Protein AF-A0A6L7LU61-F1 (afdb_monomer_lite)

pLDDT: mean 89.61, std 5.91, range [66.56, 96.31]

Foldseek 3Di:
DDLVVLLVLLLVLLVLCLVCLVVVNPSLVVSLVSLVVCLVVDPDPQSNLSSVVSNVLSVVVCCVPVPVVVVLVVVCVVPVVCNVVVVVVSVVVSVVVSVVSNVLSVVQNVCSVVSHHRD

Radius of gyration: 17.04 Å; chains: 1; bounding box: 39×23×50 Å

Sequence (119 aa):
MSTHEQRTTVKICYILFLIGLFTGGIFLLVGVILAYLNRDKASDWIIESHIDFLIRTFWIWLYTHVAPIIVCVILFFVIPPMAFVFLILFFIFYIVILIYYFIKLLSALKELEAGEPAN

Structure (mmCIF, N/CA/C/O backbone):
data_AF-A0A6L7LU61-F1
#
_entry.id   AF-A0A6L7LU61-F1
#
loop_
_atom_site.group_PDB
_atom_site.id
_atom_site.type_symbol
_atom_site.label_atom_id
_atom_site.label_alt_id
_atom_site.label_comp_id
_atom_site.label_asym_id
_atom_site.label_entity_id
_atom_site.label_seq_id
_atom_site.pdbx_PDB_ins_code
_atom_site.Cartn_x
_atom_site.Cartn_y
_atom_site.Cartn_z
_atom_site.occupancy
_atom_site.B_iso_or_equiv
_atom_site.auth_seq_id
_atom_site.auth_comp_id
_atom_site.auth_asym_id
_atom_site.auth_atom_id
_atom_site.pdbx_PDB_model_num
ATOM 1 N N . MET A 1 1 ? -17.910 -6.295 18.732 1.00 66.56 1 MET A N 1
ATOM 2 C CA . MET A 1 1 ? -16.451 -6.087 18.689 1.00 66.56 1 MET A CA 1
ATOM 3 C C . MET A 1 1 ? -16.177 -4.725 19.286 1.00 66.56 1 MET A C 1
ATOM 5 O O . MET A 1 1 ? -16.794 -3.763 18.836 1.00 66.56 1 MET A O 1
ATOM 9 N N . SER A 1 2 ? -15.360 -4.646 20.333 1.00 82.75 2 SER A N 1
ATOM 10 C CA . SER A 1 2 ? -15.019 -3.348 20.935 1.00 82.75 2 SER A CA 1
ATOM 11 C C . SER A 1 2 ? -14.176 -2.508 19.962 1.00 82.75 2 SER A C 1
ATOM 13 O O . SER A 1 2 ? -13.527 -3.055 19.070 1.00 82.75 2 SER A O 1
ATOM 15 N N . THR A 1 3 ? -14.152 -1.183 20.117 1.00 83.38 3 THR A N 1
ATOM 16 C CA . THR A 1 3 ? -13.319 -0.277 19.296 1.00 83.38 3 THR A CA 1
ATOM 17 C C . THR A 1 3 ? -11.837 -0.674 19.308 1.00 83.38 3 THR A C 1
ATOM 19 O O . THR A 1 3 ? -11.163 -0.602 18.281 1.00 83.38 3 THR A O 1
ATOM 22 N N . HIS A 1 4 ? -11.324 -1.161 20.442 1.00 85.00 4 HIS A N 1
ATOM 23 C CA . HIS A 1 4 ? -9.951 -1.666 20.565 1.00 85.00 4 HIS A CA 1
ATOM 24 C C . HIS A 1 4 ? -9.679 -2.914 19.715 1.00 85.00 4 HIS A C 1
ATOM 26 O O . HIS A 1 4 ? -8.627 -3.018 19.078 1.00 85.00 4 HIS A O 1
ATOM 32 N N . GLU A 1 5 ? -10.623 -3.854 19.680 1.00 88.69 5 GLU A N 1
ATOM 33 C CA . GLU A 1 5 ? -10.517 -5.046 18.837 1.00 88.69 5 GLU A CA 1
ATOM 34 C C . GLU A 1 5 ? -10.528 -4.668 17.353 1.00 88.69 5 GLU A C 1
ATOM 36 O O . GLU A 1 5 ? -9.681 -5.139 16.597 1.00 88.69 5 GLU A O 1
ATOM 41 N N . GLN A 1 6 ? -11.409 -3.749 16.946 1.00 89.62 6 GLN A N 1
ATOM 42 C CA . GLN A 1 6 ? -11.475 -3.281 15.559 1.00 89.62 6 GLN A CA 1
ATOM 43 C C . GLN A 1 6 ? -10.184 -2.581 15.123 1.00 89.62 6 GLN A C 1
ATOM 45 O O . GLN A 1 6 ? -9.648 -2.888 14.060 1.00 89.62 6 GLN A O 1
ATOM 50 N N . ARG A 1 7 ? -9.616 -1.709 15.969 1.00 89.94 7 ARG A N 1
ATOM 51 C CA . ARG A 1 7 ? -8.301 -1.097 15.707 1.00 89.94 7 ARG A CA 1
ATOM 52 C C . ARG A 1 7 ? -7.218 -2.151 15.524 1.00 89.94 7 ARG A C 1
ATOM 54 O O . ARG A 1 7 ? -6.387 -2.021 14.632 1.00 89.94 7 ARG A O 1
ATOM 61 N N . THR A 1 8 ? -7.242 -3.210 16.328 1.00 92.69 8 THR A N 1
ATOM 62 C CA . THR A 1 8 ? -6.294 -4.324 16.197 1.00 92.69 8 THR A CA 1
ATOM 63 C C . THR A 1 8 ? -6.464 -5.035 14.853 1.00 92.69 8 THR A C 1
ATOM 65 O O . THR A 1 8 ? -5.478 -5.269 14.159 1.00 92.69 8 THR A O 1
ATOM 68 N N . THR A 1 9 ? -7.699 -5.303 14.427 1.00 92.75 9 THR A N 1
ATOM 69 C CA . THR A 1 9 ? -7.989 -5.883 13.107 1.00 92.75 9 THR A CA 1
ATOM 70 C C . THR A 1 9 ? -7.496 -4.997 11.962 1.00 92.75 9 THR A C 1
ATOM 72 O O . THR A 1 9 ? -6.847 -5.496 11.043 1.00 92.75 9 THR A O 1
ATOM 75 N N . VAL A 1 10 ? -7.732 -3.684 12.024 1.00 93.50 10 VAL A N 1
ATOM 76 C CA . VAL A 1 10 ? -7.243 -2.741 11.006 1.00 93.50 10 VAL A CA 1
ATOM 77 C C . VAL A 1 10 ? -5.709 -2.694 10.991 1.00 93.50 10 VAL A C 1
ATOM 79 O O . VAL A 1 10 ? -5.113 -2.747 9.916 1.00 93.50 10 VAL A O 1
ATOM 82 N N . LYS A 1 11 ? -5.043 -2.699 12.155 1.00 94.19 11 LYS A N 1
ATOM 83 C CA . LYS A 1 11 ? -3.573 -2.811 12.238 1.00 94.19 11 LYS A CA 1
ATOM 84 C C . LYS A 1 11 ? -3.053 -4.089 11.581 1.00 94.19 11 LYS A C 1
ATOM 86 O O . LYS A 1 11 ? -2.078 -4.035 10.836 1.00 94.19 11 LYS A O 1
ATOM 91 N N . ILE A 1 12 ? -3.708 -5.227 11.814 1.00 94.25 12 ILE A N 1
ATOM 92 C CA . ILE A 1 12 ? -3.356 -6.494 11.156 1.00 94.25 12 ILE A CA 1
ATOM 93 C C . ILE A 1 12 ? -3.476 -6.351 9.634 1.00 94.25 12 ILE A C 1
ATOM 95 O O . ILE A 1 12 ? -2.584 -6.793 8.913 1.00 94.25 12 ILE A O 1
ATOM 99 N N . CYS A 1 13 ? -4.520 -5.680 9.137 1.00 94.75 13 CYS A N 1
ATOM 100 C CA . CYS A 1 13 ? -4.664 -5.407 7.707 1.00 94.75 13 CYS A CA 1
ATOM 101 C C . CYS A 1 13 ? -3.512 -4.538 7.173 1.00 94.75 13 CYS A C 1
ATOM 103 O O . CYS A 1 13 ? -2.934 -4.884 6.146 1.00 94.75 13 CYS A O 1
ATOM 105 N N . TYR A 1 14 ? -3.100 -3.481 7.882 1.00 94.69 14 TYR A N 1
ATOM 106 C CA . TYR A 1 14 ? -1.922 -2.685 7.502 1.00 94.69 14 TYR A CA 1
ATOM 107 C C . TYR A 1 14 ? -0.637 -3.521 7.443 1.00 94.69 14 TYR A C 1
ATOM 109 O O . TYR A 1 14 ? 0.130 -3.401 6.489 1.00 94.69 14 TYR A O 1
ATOM 117 N N . ILE A 1 15 ? -0.411 -4.399 8.422 1.00 93.62 15 ILE A N 1
ATOM 118 C CA . ILE A 1 15 ? 0.761 -5.288 8.442 1.00 93.62 15 ILE A CA 1
ATOM 119 C C . ILE A 1 15 ? 0.726 -6.254 7.250 1.00 93.62 15 ILE A C 1
ATOM 121 O O . ILE A 1 15 ? 1.738 -6.427 6.571 1.00 93.62 15 ILE A O 1
ATOM 125 N N . LEU A 1 16 ? -0.436 -6.840 6.948 1.00 93.38 16 LEU A N 1
ATOM 126 C CA . LEU A 1 16 ? -0.624 -7.699 5.775 1.00 93.38 16 LEU A CA 1
ATOM 127 C C . LEU A 1 16 ? -0.342 -6.950 4.469 1.00 93.38 16 LEU A C 1
ATOM 129 O O . LEU A 1 16 ? 0.304 -7.502 3.581 1.00 93.38 16 LEU A O 1
ATOM 133 N N . PHE A 1 17 ? -0.767 -5.690 4.364 1.00 92.38 17 PHE A N 1
ATOM 134 C CA . PHE A 1 17 ? -0.459 -4.843 3.213 1.00 92.38 17 PHE A CA 1
ATOM 135 C C . PHE A 1 17 ? 1.043 -4.577 3.090 1.00 92.38 17 PHE A C 1
ATOM 137 O O . PHE A 1 17 ? 1.599 -4.750 2.008 1.00 92.38 17 PHE A O 1
ATOM 144 N N . LEU A 1 18 ? 1.716 -4.224 4.190 1.00 92.69 18 LEU A N 1
ATOM 145 C CA . LEU A 1 18 ? 3.160 -3.977 4.205 1.00 92.69 18 LEU A CA 1
ATOM 146 C C . LEU A 1 18 ? 3.954 -5.220 3.788 1.00 92.69 18 LEU A C 1
ATOM 148 O O . LEU A 1 18 ? 4.827 -5.120 2.935 1.00 92.69 18 LEU A O 1
ATOM 152 N N . ILE A 1 19 ? 3.624 -6.398 4.325 1.00 92.25 19 ILE A N 1
ATOM 153 C CA . ILE A 1 19 ? 4.248 -7.671 3.918 1.00 92.25 19 ILE A CA 1
ATOM 154 C C . ILE A 1 19 ? 3.903 -7.993 2.456 1.00 92.25 19 ILE A C 1
ATOM 156 O O . ILE A 1 19 ? 4.742 -8.470 1.686 1.00 92.25 19 ILE A O 1
ATOM 160 N N . GLY A 1 20 ? 2.668 -7.706 2.050 1.00 88.25 20 GLY A N 1
ATOM 161 C CA . GLY A 1 20 ? 2.162 -7.925 0.701 1.00 88.25 20 GLY A CA 1
ATOM 162 C C . GLY A 1 20 ? 2.881 -7.123 -0.380 1.00 88.25 20 GLY A C 1
ATOM 163 O O . GLY A 1 20 ? 3.058 -7.648 -1.480 1.00 88.25 20 GLY A O 1
ATOM 164 N N . LEU A 1 21 ? 3.379 -5.924 -0.057 1.00 87.44 21 LEU A N 1
ATOM 165 C CA . LEU A 1 21 ? 4.207 -5.124 -0.967 1.00 87.44 21 LEU A CA 1
ATOM 166 C C . LEU A 1 21 ? 5.490 -5.856 -1.393 1.00 87.44 21 LEU A C 1
ATOM 168 O O . LEU A 1 21 ? 5.905 -5.739 -2.543 1.00 87.44 21 LEU A O 1
ATOM 172 N N . PHE A 1 22 ? 6.102 -6.634 -0.495 1.00 83.44 22 PHE A N 1
ATOM 173 C CA . PHE A 1 22 ? 7.376 -7.320 -0.758 1.00 83.44 22 PHE A CA 1
ATOM 174 C C . PHE A 1 22 ? 7.214 -8.751 -1.282 1.00 83.44 22 PHE A C 1
ATOM 176 O O . PHE A 1 22 ? 8.152 -9.321 -1.829 1.00 83.44 22 PHE A O 1
ATOM 183 N N . THR A 1 23 ? 6.031 -9.341 -1.128 1.00 84.06 23 THR A N 1
ATOM 184 C CA . THR A 1 23 ? 5.754 -10.756 -1.444 1.00 84.06 23 THR A CA 1
ATOM 185 C C . THR A 1 23 ? 4.996 -10.945 -2.760 1.00 84.06 23 THR A C 1
ATOM 187 O O . THR A 1 23 ? 4.478 -12.026 -3.032 1.00 84.06 23 THR A O 1
ATOM 190 N N . GLY A 1 24 ? 4.908 -9.901 -3.590 1.00 74.31 24 GLY A N 1
ATOM 191 C CA . GLY A 1 24 ? 4.237 -9.972 -4.891 1.00 74.31 24 GLY A CA 1
ATOM 192 C C . GLY A 1 24 ? 2.707 -9.937 -4.817 1.00 74.31 24 GLY A C 1
ATOM 193 O O . GLY A 1 24 ? 2.042 -10.372 -5.750 1.00 74.31 24 GLY A O 1
ATOM 194 N N . GLY A 1 25 ? 2.130 -9.424 -3.724 1.00 81.69 25 GLY A N 1
ATOM 195 C CA . GLY A 1 25 ? 0.703 -9.092 -3.648 1.00 81.69 25 GLY A CA 1
ATOM 196 C C . GLY A 1 25 ? -0.235 -10.159 -3.079 1.00 81.69 25 GLY A C 1
ATOM 197 O O . GLY A 1 25 ? -1.409 -9.865 -2.860 1.00 81.69 25 GLY A O 1
ATOM 198 N N . ILE A 1 26 ? 0.246 -11.359 -2.744 1.00 84.94 26 ILE A N 1
ATOM 199 C CA . ILE A 1 26 ? -0.611 -12.406 -2.151 1.00 84.94 26 ILE A CA 1
ATOM 200 C C . ILE A 1 26 ? -1.172 -11.953 -0.795 1.00 84.94 26 ILE A C 1
ATOM 202 O O . ILE A 1 26 ? -2.373 -12.054 -0.546 1.00 84.94 26 ILE A O 1
ATOM 206 N N . PHE A 1 27 ? -0.331 -11.384 0.072 1.00 89.50 27 PHE A N 1
ATOM 207 C CA . PHE A 1 27 ? -0.789 -10.883 1.373 1.00 89.50 27 PHE A CA 1
ATOM 208 C C . PHE A 1 27 ? -1.629 -9.599 1.257 1.00 89.50 27 PHE A C 1
ATOM 210 O O . PHE A 1 27 ? -2.498 -9.373 2.098 1.00 89.50 27 PHE A O 1
ATOM 217 N N . LEU A 1 28 ? -1.452 -8.811 0.186 1.00 89.19 28 LEU A N 1
ATOM 218 C CA . LEU A 1 28 ? -2.329 -7.673 -0.128 1.00 89.19 28 LEU A CA 1
ATOM 219 C C . LEU A 1 28 ? -3.762 -8.143 -0.417 1.00 89.19 28 LEU A C 1
ATOM 221 O O . LEU A 1 28 ? -4.714 -7.515 0.043 1.00 89.19 28 LEU A O 1
ATOM 225 N N . LEU A 1 29 ? -3.921 -9.275 -1.113 1.00 91.94 29 LEU A N 1
ATOM 226 C CA . LEU A 1 29 ? -5.230 -9.874 -1.382 1.00 91.94 29 LEU A CA 1
ATOM 227 C C . LEU A 1 29 ? -5.934 -10.300 -0.084 1.00 91.94 29 LEU A C 1
ATOM 229 O O . LEU A 1 29 ? -7.102 -9.987 0.133 1.00 91.94 29 LEU A O 1
ATOM 233 N N . VAL A 1 30 ? -5.217 -10.985 0.810 1.00 93.19 30 VAL A N 1
ATOM 234 C CA . VAL A 1 30 ? -5.772 -11.386 2.113 1.00 93.19 30 VAL A CA 1
ATOM 235 C C . VAL A 1 30 ? -6.164 -10.152 2.927 1.00 93.19 30 VAL A C 1
ATOM 237 O O . VAL A 1 30 ? -7.263 -10.098 3.478 1.00 93.19 30 VAL A O 1
ATOM 240 N N . GLY A 1 31 ? -5.297 -9.138 2.955 1.00 91.94 31 GLY A N 1
ATOM 241 C CA . GLY A 1 31 ? -5.568 -7.877 3.635 1.00 91.94 31 GLY A CA 1
ATOM 242 C C . GLY A 1 31 ? -6.825 -7.182 3.111 1.00 91.94 31 GLY A C 1
ATOM 243 O O . GLY A 1 31 ? -7.642 -6.734 3.912 1.00 91.94 31 GLY A O 1
ATOM 244 N N . VAL A 1 32 ? -7.013 -7.092 1.787 1.00 95.31 32 VAL A N 1
ATOM 245 C CA . VAL A 1 32 ? -8.179 -6.391 1.226 1.00 95.31 32 VAL A CA 1
ATOM 246 C C . VAL A 1 32 ? -9.476 -7.163 1.465 1.00 95.31 32 VAL A C 1
ATOM 248 O O . VAL A 1 32 ? -10.502 -6.552 1.753 1.00 95.31 32 VAL A O 1
ATOM 251 N N . ILE A 1 33 ? -9.438 -8.499 1.431 1.00 94.56 33 ILE A N 1
ATOM 252 C CA . ILE A 1 33 ? -10.595 -9.330 1.789 1.00 94.56 33 ILE A CA 1
ATOM 253 C C . ILE A 1 33 ? -11.000 -9.055 3.240 1.00 94.56 33 ILE A C 1
ATOM 255 O O . ILE A 1 33 ? -12.175 -8.815 3.515 1.00 94.56 33 ILE A O 1
ATOM 259 N N . LEU A 1 34 ? -10.036 -9.027 4.167 1.00 93.81 34 LEU A N 1
ATOM 260 C CA . LEU A 1 34 ? -10.305 -8.686 5.565 1.00 93.81 34 LEU A CA 1
ATOM 261 C C . LEU A 1 34 ? -10.853 -7.264 5.719 1.00 93.81 34 LEU A C 1
ATOM 263 O O . LEU A 1 34 ? -11.765 -7.063 6.521 1.00 93.81 34 LEU A O 1
ATOM 267 N N . ALA A 1 35 ? -10.351 -6.301 4.945 1.00 94.38 35 ALA A N 1
ATOM 268 C CA . ALA A 1 35 ? -10.871 -4.939 4.943 1.00 94.38 35 ALA A CA 1
ATOM 269 C C . ALA A 1 35 ? -12.352 -4.911 4.519 1.00 94.38 35 ALA A C 1
ATOM 271 O O . ALA A 1 35 ? -13.186 -4.399 5.261 1.00 94.38 35 ALA A O 1
ATOM 272 N N . TYR A 1 36 ? -12.716 -5.560 3.407 1.00 95.25 36 TYR A N 1
ATOM 273 C CA . TYR A 1 36 ? -14.115 -5.658 2.970 1.00 95.25 36 TYR A CA 1
ATOM 274 C C . TYR A 1 36 ? -15.016 -6.357 3.996 1.00 95.25 36 TYR A C 1
ATOM 276 O O . TYR A 1 36 ? -16.112 -5.879 4.270 1.00 95.25 36 TYR A O 1
ATOM 284 N N . LEU A 1 37 ? -14.551 -7.446 4.618 1.00 93.94 37 LEU A N 1
ATOM 285 C CA . LEU A 1 37 ? -15.320 -8.182 5.632 1.00 93.94 37 LEU A CA 1
ATOM 286 C C . LEU A 1 37 ? -15.588 -7.386 6.919 1.00 93.94 37 LEU A C 1
ATOM 288 O O . LEU A 1 37 ? -16.477 -7.765 7.695 1.00 93.94 37 LEU A O 1
ATOM 292 N N . ASN A 1 38 ? -14.794 -6.346 7.182 1.00 91.94 38 ASN A N 1
ATOM 293 C CA . ASN A 1 38 ? -14.929 -5.481 8.353 1.00 91.94 38 ASN A CA 1
ATOM 294 C C . ASN A 1 38 ? -15.527 -4.109 8.027 1.00 91.94 38 ASN A C 1
ATOM 296 O O . ASN A 1 38 ? -15.856 -3.380 8.958 1.00 91.94 38 ASN A O 1
ATOM 300 N N . ARG A 1 39 ? -15.720 -3.778 6.744 1.00 90.69 39 ARG A N 1
ATOM 301 C CA . ARG A 1 39 ? -16.247 -2.484 6.295 1.00 90.69 39 ARG A CA 1
ATOM 302 C C . ARG A 1 39 ? -17.597 -2.153 6.925 1.00 90.69 39 ARG A C 1
ATOM 304 O O . ARG A 1 39 ? -17.726 -1.129 7.578 1.00 90.69 39 ARG A O 1
ATOM 311 N N . ASP A 1 40 ? -18.547 -3.082 6.853 1.00 89.19 40 ASP A N 1
ATOM 312 C CA . ASP A 1 40 ? -19.900 -2.885 7.400 1.00 89.19 40 ASP A CA 1
ATOM 313 C C . ASP A 1 40 ? -19.970 -3.042 8.934 1.00 89.19 40 ASP A C 1
ATOM 315 O O . ASP A 1 40 ? -21.036 -2.927 9.534 1.00 89.19 40 ASP A O 1
ATOM 319 N N . LYS A 1 41 ? -18.842 -3.359 9.585 1.00 88.19 41 LYS A N 1
ATOM 320 C CA . LYS A 1 41 ? -18.744 -3.605 11.035 1.00 88.19 41 LYS A CA 1
ATOM 321 C C . LYS A 1 41 ? -18.039 -2.474 11.784 1.00 88.19 41 LYS A C 1
ATOM 323 O O . LYS A 1 41 ? -17.867 -2.591 13.000 1.00 88.19 41 LYS A O 1
ATOM 328 N N . ALA A 1 42 ? -17.613 -1.425 11.079 1.00 88.75 42 ALA A N 1
ATOM 329 C CA . ALA A 1 42 ? -16.922 -0.288 11.667 1.00 88.75 42 ALA A CA 1
ATOM 330 C C . ALA A 1 42 ? -17.808 0.396 12.722 1.00 88.75 42 ALA A C 1
ATOM 332 O O . ALA A 1 42 ? -18.961 0.733 12.464 1.00 88.75 42 ALA A O 1
ATOM 333 N N . SER A 1 43 ? -17.279 0.579 13.934 1.00 86.38 43 SER A N 1
ATOM 334 C CA . SER A 1 43 ? -18.014 1.230 15.028 1.00 86.38 43 SER A CA 1
ATOM 335 C C . SER A 1 43 ? -18.023 2.753 14.946 1.00 86.38 43 SER A C 1
ATOM 337 O O . SER A 1 43 ? -18.852 3.382 15.598 1.00 86.38 43 SER A O 1
ATOM 339 N N . ASP A 1 44 ? -17.073 3.342 14.221 1.00 90.38 44 ASP A N 1
ATOM 340 C CA . ASP A 1 44 ? -16.937 4.784 14.058 1.00 90.38 44 ASP A CA 1
ATOM 341 C C . ASP A 1 44 ? -16.365 5.144 12.678 1.00 90.38 44 ASP A C 1
ATOM 343 O O . ASP A 1 44 ? -15.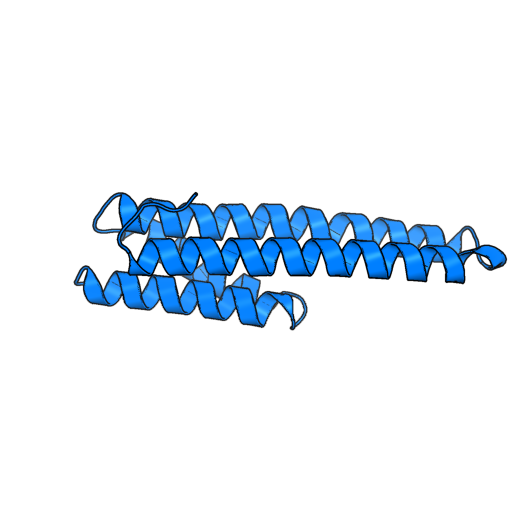820 4.303 11.956 1.00 90.38 44 ASP A O 1
ATOM 347 N N . TRP A 1 45 ? -16.490 6.425 12.336 1.00 90.94 45 TRP A N 1
ATOM 348 C CA . TRP A 1 45 ? -16.047 6.983 11.060 1.00 90.94 45 TRP A CA 1
ATOM 349 C C . TRP A 1 45 ? -14.515 6.974 10.894 1.00 90.94 45 TRP A C 1
ATOM 351 O O . TRP A 1 45 ? -14.022 6.989 9.767 1.00 90.94 45 TRP A O 1
ATOM 361 N N . ILE A 1 46 ? -13.746 6.925 11.992 1.00 92.12 46 ILE A N 1
ATOM 362 C CA . ILE A 1 46 ? -12.276 6.860 11.947 1.00 92.12 46 ILE A CA 1
ATOM 363 C C . ILE A 1 46 ? -11.868 5.483 11.424 1.00 92.12 46 ILE A C 1
ATOM 365 O O . ILE A 1 46 ? -11.132 5.386 10.444 1.00 92.12 46 ILE A O 1
ATOM 369 N N . ILE A 1 47 ? -12.391 4.410 12.018 1.00 92.56 47 ILE A N 1
ATOM 370 C CA . ILE A 1 47 ? -12.145 3.027 11.595 1.00 92.56 47 ILE A CA 1
ATOM 371 C C . ILE A 1 47 ? -12.623 2.813 10.156 1.00 92.56 47 ILE A C 1
ATOM 373 O O . ILE A 1 47 ? -11.888 2.229 9.358 1.00 92.56 47 ILE A O 1
ATOM 377 N N . GLU A 1 48 ? -13.810 3.321 9.814 1.00 93.44 48 GLU A N 1
ATOM 378 C CA . GLU A 1 48 ? -14.341 3.267 8.448 1.00 93.44 48 GLU A CA 1
ATOM 379 C C . GLU A 1 48 ? -13.375 3.918 7.447 1.00 93.44 48 GLU A C 1
ATOM 381 O O . GLU A 1 48 ? -13.039 3.303 6.433 1.00 93.44 48 GLU A O 1
ATOM 386 N N . SER A 1 49 ? -12.827 5.098 7.774 1.00 95.06 49 SER A N 1
ATOM 387 C CA . SER A 1 49 ? -11.868 5.795 6.907 1.00 95.06 49 SER A CA 1
ATO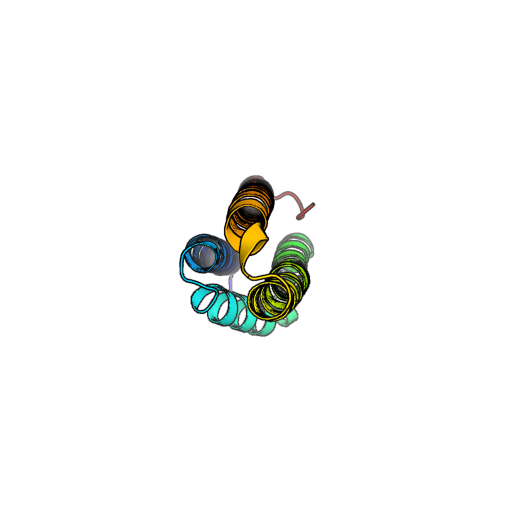M 388 C C . SER A 1 4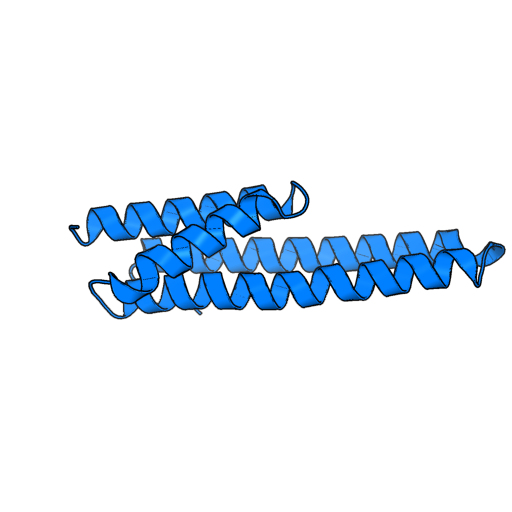9 ? -10.607 4.970 6.620 1.00 95.06 49 SER A C 1
ATOM 390 O O . SER A 1 49 ? -10.149 4.927 5.479 1.00 95.06 49 SER A O 1
ATOM 392 N N . HIS A 1 50 ? -10.074 4.246 7.612 1.00 95.12 50 HIS A N 1
ATOM 393 C CA . HIS A 1 50 ? -8.906 3.380 7.420 1.00 95.12 50 HIS A CA 1
ATOM 394 C C . HIS A 1 50 ? -9.224 2.144 6.578 1.00 95.12 50 HIS A C 1
ATOM 396 O O . HIS A 1 50 ? -8.401 1.726 5.760 1.00 95.12 50 HIS A O 1
ATOM 402 N N . ILE A 1 51 ? -10.406 1.552 6.756 1.00 95.06 51 ILE A N 1
ATOM 403 C CA . ILE A 1 51 ? -10.843 0.409 5.950 1.00 95.06 51 ILE A CA 1
ATOM 404 C C . ILE A 1 51 ? -11.005 0.833 4.486 1.00 95.06 51 ILE A C 1
ATOM 406 O O . ILE A 1 51 ? -10.457 0.182 3.592 1.00 95.06 51 ILE A O 1
ATOM 410 N N . ASP A 1 52 ? -11.676 1.956 4.238 1.00 95.38 52 ASP A N 1
ATOM 411 C CA . ASP A 1 52 ? -11.850 2.503 2.893 1.00 95.38 52 ASP A CA 1
ATOM 412 C C . ASP A 1 52 ? -10.511 2.921 2.270 1.00 95.38 52 ASP A C 1
ATOM 414 O O . ASP A 1 52 ? -10.261 2.663 1.087 1.00 95.38 52 ASP A O 1
ATOM 418 N N . PHE A 1 53 ? -9.600 3.487 3.064 1.00 95.88 53 PHE A N 1
ATOM 419 C CA . PHE A 1 53 ? -8.236 3.789 2.639 1.00 95.88 53 PHE A CA 1
ATOM 420 C C . PHE A 1 53 ? -7.474 2.533 2.200 1.00 95.88 53 PHE A C 1
ATOM 422 O O . PHE A 1 53 ? -6.830 2.550 1.146 1.00 95.88 53 PHE A O 1
ATOM 429 N N . LEU A 1 54 ? -7.543 1.440 2.968 1.00 95.50 54 LEU A N 1
ATOM 430 C CA . LEU A 1 54 ? -6.893 0.170 2.630 1.00 95.50 54 LEU A CA 1
ATOM 431 C C . LEU A 1 54 ? -7.457 -0.404 1.327 1.00 95.50 54 LEU A C 1
ATOM 433 O O . LEU A 1 54 ? -6.695 -0.765 0.428 1.00 95.50 54 LEU A O 1
ATOM 437 N N . ILE A 1 55 ? -8.784 -0.417 1.185 1.00 96.31 55 ILE A N 1
ATOM 438 C CA . ILE A 1 55 ? -9.468 -0.888 -0.025 1.00 96.31 55 ILE A CA 1
ATOM 439 C C . ILE A 1 55 ? -9.048 -0.062 -1.244 1.00 96.31 55 ILE A C 1
ATOM 441 O O . ILE A 1 55 ? -8.627 -0.612 -2.263 1.00 96.31 55 ILE A O 1
ATOM 445 N N . ARG A 1 56 ? -9.110 1.269 -1.151 1.00 95.62 56 ARG A N 1
ATOM 446 C CA . ARG A 1 56 ? -8.706 2.169 -2.238 1.00 95.62 56 ARG A CA 1
ATOM 447 C C . ARG A 1 56 ? -7.230 1.995 -2.586 1.00 95.62 56 ARG A C 1
ATOM 449 O O . ARG A 1 56 ? -6.881 1.945 -3.763 1.00 95.62 56 ARG A O 1
ATOM 456 N N . THR A 1 57 ? -6.367 1.870 -1.581 1.00 93.81 57 THR A N 1
ATOM 457 C CA . THR A 1 57 ? -4.929 1.661 -1.779 1.00 93.81 57 THR A CA 1
ATOM 458 C C . THR A 1 57 ? -4.656 0.349 -2.498 1.00 93.81 57 THR A C 1
ATOM 460 O O . THR A 1 57 ? -3.842 0.353 -3.414 1.00 93.81 57 THR A O 1
ATOM 463 N N . PHE A 1 58 ? -5.368 -0.735 -2.174 1.00 94.44 58 PHE A N 1
ATOM 464 C CA . PHE A 1 58 ? -5.247 -2.005 -2.894 1.00 94.44 58 PHE A CA 1
ATOM 465 C C . PHE A 1 58 ? -5.541 -1.847 -4.387 1.00 94.44 58 PHE A C 1
ATOM 467 O O . PHE A 1 58 ? -4.740 -2.271 -5.215 1.00 94.44 58 PHE A O 1
ATOM 474 N N . TRP A 1 59 ? -6.654 -1.202 -4.744 1.00 94.62 59 TRP A N 1
ATOM 475 C CA . TRP A 1 59 ? -7.028 -1.048 -6.150 1.00 94.62 59 TRP A CA 1
ATOM 476 C C . TRP A 1 59 ? -6.059 -0.146 -6.914 1.00 94.62 59 TRP A C 1
ATOM 478 O O . TRP A 1 59 ? -5.628 -0.507 -8.007 1.00 94.62 59 TRP A O 1
ATOM 488 N N . ILE A 1 60 ? -5.655 0.991 -6.338 1.00 92.50 60 ILE A N 1
ATOM 489 C CA . ILE A 1 60 ? -4.653 1.869 -6.965 1.00 92.50 60 ILE A CA 1
ATOM 490 C C . ILE A 1 60 ? -3.320 1.119 -7.108 1.00 92.50 60 ILE A C 1
ATOM 492 O O . ILE A 1 60 ? -2.707 1.138 -8.178 1.00 92.50 60 ILE A O 1
ATOM 496 N N . TRP A 1 61 ? -2.893 0.398 -6.069 1.00 90.94 61 TRP A N 1
ATOM 497 C CA . TRP A 1 61 ? -1.694 -0.434 -6.106 1.00 90.94 61 TRP A CA 1
ATOM 498 C C . TRP A 1 61 ? -1.769 -1.468 -7.234 1.00 90.94 61 TRP A C 1
ATOM 500 O O . TRP A 1 61 ? -0.860 -1.531 -8.059 1.00 90.94 61 TRP A O 1
ATOM 510 N N . LEU A 1 62 ? -2.886 -2.189 -7.349 1.00 91.06 62 LEU A N 1
ATOM 511 C CA . LEU A 1 62 ? -3.104 -3.197 -8.382 1.00 91.06 62 LEU A CA 1
ATOM 512 C C . LEU A 1 62 ? -2.979 -2.603 -9.790 1.00 91.06 62 LEU A C 1
ATOM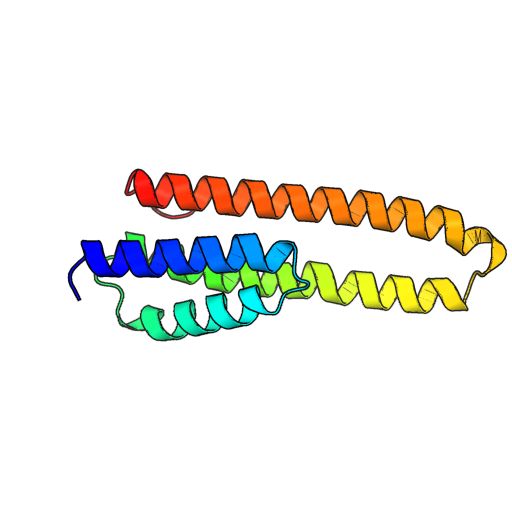 514 O O . LEU A 1 62 ? -2.227 -3.130 -10.607 1.00 91.06 62 LEU A O 1
ATOM 518 N N . TYR A 1 63 ? -3.642 -1.477 -10.067 1.00 89.94 63 TYR A N 1
ATOM 519 C CA . TYR A 1 63 ? -3.536 -0.816 -11.371 1.00 89.94 63 TYR A CA 1
ATOM 520 C C . TYR A 1 63 ? -2.111 -0.328 -11.659 1.00 89.94 63 TYR A C 1
ATOM 522 O O . TYR A 1 63 ? -1.591 -0.546 -12.754 1.00 89.94 63 TYR A O 1
ATOM 530 N N . THR A 1 64 ? -1.463 0.290 -10.668 1.00 88.62 64 THR A N 1
ATOM 531 C CA . THR A 1 64 ? -0.090 0.805 -10.800 1.00 88.62 64 THR A CA 1
ATOM 532 C C . THR A 1 64 ? 0.972 -0.285 -10.917 1.00 88.62 64 THR A C 1
ATOM 534 O O . THR A 1 64 ? 2.046 0.008 -11.424 1.00 88.62 64 THR A O 1
ATOM 537 N N . HIS A 1 65 ? 0.706 -1.523 -10.493 1.00 87.25 65 HIS A N 1
ATOM 538 C CA . HIS A 1 65 ? 1.669 -2.626 -10.596 1.00 87.25 65 HIS A CA 1
ATOM 539 C C . HIS A 1 65 ? 1.402 -3.515 -11.811 1.00 87.25 65 HIS A C 1
ATOM 541 O O . HIS A 1 65 ? 2.334 -3.866 -12.529 1.00 87.25 65 HIS A O 1
ATOM 547 N N . VAL A 1 66 ? 0.141 -3.837 -12.107 1.00 87.81 66 VAL A N 1
ATOM 548 C CA . VAL A 1 66 ? -0.205 -4.743 -13.212 1.00 87.81 66 VAL A CA 1
ATOM 549 C C . VAL A 1 66 ? 0.034 -4.093 -14.577 1.00 87.81 66 VAL A C 1
ATOM 551 O O . VAL A 1 66 ? 0.652 -4.712 -15.444 1.00 87.81 66 VAL A O 1
ATOM 554 N N . ALA A 1 67 ? -0.403 -2.845 -14.785 1.00 87.69 67 ALA A N 1
ATOM 555 C CA . ALA A 1 67 ? -0.285 -2.206 -16.099 1.00 87.69 67 ALA A CA 1
ATOM 556 C C . ALA A 1 67 ? 1.182 -2.018 -16.549 1.00 87.69 67 ALA A C 1
ATOM 558 O O . ALA A 1 67 ? 1.503 -2.391 -17.681 1.00 87.69 67 ALA A O 1
ATOM 559 N N . PRO A 1 68 ? 2.110 -1.532 -15.698 1.00 85.50 68 PRO A N 1
ATOM 560 C CA . PRO A 1 68 ? 3.500 -1.347 -16.111 1.00 85.50 68 PRO A CA 1
ATOM 561 C C . PRO A 1 68 ? 4.256 -2.661 -16.335 1.00 85.50 68 PRO A C 1
ATOM 563 O O . PRO A 1 68 ? 5.130 -2.708 -17.199 1.00 85.50 68 PRO A O 1
ATOM 566 N N . ILE A 1 69 ? 3.900 -3.738 -15.619 1.00 86.94 69 ILE A N 1
ATOM 567 C CA . ILE A 1 69 ? 4.459 -5.077 -15.862 1.00 86.94 69 ILE A CA 1
ATOM 568 C C . ILE A 1 69 ? 4.099 -5.553 -17.272 1.00 86.94 69 ILE A C 1
ATOM 570 O O . ILE A 1 69 ? 4.982 -5.984 -18.009 1.00 86.94 69 ILE A O 1
ATOM 574 N N . ILE A 1 70 ? 2.831 -5.423 -17.678 1.00 87.69 70 ILE A N 1
ATOM 575 C CA . ILE A 1 70 ? 2.381 -5.816 -19.024 1.00 87.69 70 ILE A CA 1
ATOM 576 C C . ILE A 1 70 ? 3.142 -5.027 -20.097 1.00 87.69 70 ILE A C 1
ATOM 578 O O . ILE A 1 70 ? 3.658 -5.616 -21.047 1.00 87.69 70 ILE A O 1
ATOM 582 N N . VAL A 1 71 ? 3.266 -3.706 -19.925 1.00 86.19 71 VAL A N 1
ATOM 583 C CA . VAL A 1 71 ? 4.017 -2.844 -20.853 1.00 86.19 71 VAL A CA 1
ATOM 584 C C . VAL A 1 71 ? 5.485 -3.267 -20.936 1.00 86.19 71 VAL A C 1
ATOM 586 O O . VAL A 1 71 ? 6.019 -3.385 -22.038 1.00 86.19 71 VAL A O 1
ATOM 589 N N . CYS A 1 72 ? 6.132 -3.557 -19.805 1.00 84.56 72 CYS A N 1
ATOM 590 C CA . CYS A 1 72 ? 7.516 -4.030 -19.800 1.00 84.56 72 CYS A CA 1
ATOM 591 C C . CYS A 1 72 ? 7.701 -5.362 -20.517 1.00 84.56 72 CYS A C 1
ATOM 593 O O . CYS A 1 72 ? 8.647 -5.498 -21.290 1.00 84.56 72 CYS A O 1
ATOM 595 N N . VAL A 1 73 ? 6.800 -6.324 -20.303 1.00 86.06 73 VAL A N 1
ATOM 596 C CA . VAL A 1 73 ? 6.854 -7.622 -20.988 1.00 86.06 73 VAL A CA 1
ATOM 597 C C . VAL A 1 73 ? 6.750 -7.427 -22.500 1.00 86.06 73 VAL A C 1
ATOM 599 O O . VAL A 1 73 ? 7.558 -7.984 -23.235 1.00 86.06 73 VAL A O 1
ATOM 602 N N . ILE A 1 74 ? 5.821 -6.592 -22.977 1.00 85.81 74 ILE A N 1
ATOM 603 C CA . ILE A 1 74 ? 5.667 -6.310 -24.413 1.00 85.81 74 ILE A CA 1
ATOM 604 C C . ILE A 1 74 ? 6.933 -5.656 -24.983 1.00 85.81 74 ILE A C 1
ATOM 606 O O . ILE A 1 74 ? 7.468 -6.119 -25.990 1.00 85.81 74 ILE A O 1
ATOM 610 N N . LEU A 1 75 ? 7.444 -4.602 -24.338 1.00 81.44 75 LEU A N 1
ATOM 611 C CA . LEU A 1 75 ? 8.614 -3.860 -24.822 1.00 81.44 75 LEU A CA 1
ATOM 612 C C . LEU A 1 75 ? 9.889 -4.709 -24.852 1.00 81.44 75 LEU A C 1
ATOM 614 O O . LEU A 1 75 ? 10.716 -4.532 -25.749 1.00 81.44 75 LEU A O 1
ATOM 618 N N . PHE A 1 76 ? 10.024 -5.656 -23.922 1.00 81.62 76 PHE A N 1
ATOM 619 C CA . PHE A 1 76 ? 11.145 -6.589 -23.882 1.00 81.62 76 PHE A CA 1
ATOM 620 C C . PHE A 1 76 ? 11.248 -7.437 -25.162 1.00 81.62 76 PHE A C 1
ATOM 622 O O . PHE A 1 76 ? 12.346 -7.633 -25.678 1.00 81.62 76 PHE A O 1
ATOM 629 N N . PHE A 1 77 ? 10.117 -7.889 -25.717 1.00 81.94 77 PHE A N 1
ATOM 630 C CA . PHE A 1 77 ? 10.100 -8.669 -26.961 1.00 81.94 77 PHE A CA 1
ATOM 631 C C . PHE A 1 77 ? 10.241 -7.811 -28.226 1.00 81.94 77 PHE A C 1
ATOM 633 O O . PHE A 1 77 ? 10.710 -8.309 -29.248 1.00 81.94 77 PHE A O 1
ATOM 640 N N . VAL A 1 78 ? 9.852 -6.533 -28.177 1.00 81.25 78 VAL A N 1
ATOM 641 C CA . VAL A 1 78 ? 9.849 -5.640 -29.350 1.00 81.25 78 VAL A CA 1
ATOM 642 C C . VAL A 1 78 ? 11.214 -4.982 -29.594 1.00 81.25 78 VAL A C 1
ATOM 644 O O . VAL A 1 78 ? 11.559 -4.730 -30.747 1.00 81.25 78 VAL A O 1
ATOM 647 N N . ILE A 1 79 ? 12.014 -4.709 -28.552 1.00 76.88 79 ILE A N 1
ATOM 648 C CA . ILE A 1 79 ? 13.279 -3.954 -28.684 1.00 76.88 79 ILE A CA 1
ATOM 649 C C . ILE A 1 79 ? 14.446 -4.653 -27.949 1.00 76.88 79 ILE A C 1
ATOM 651 O O . ILE A 1 79 ? 14.924 -4.154 -26.926 1.00 76.88 79 ILE A O 1
ATOM 655 N N . PRO A 1 80 ? 14.972 -5.784 -28.467 1.00 70.81 80 PRO A N 1
ATOM 656 C CA . PRO A 1 80 ? 15.972 -6.590 -27.760 1.00 70.81 80 PRO A CA 1
ATOM 657 C C . PRO A 1 80 ? 17.297 -5.875 -27.421 1.00 70.81 80 PRO A C 1
ATOM 659 O O . PRO A 1 80 ? 17.752 -6.009 -26.285 1.00 70.81 80 PRO A O 1
ATOM 662 N N . PRO A 1 81 ? 17.936 -5.083 -28.315 1.00 71.38 81 PRO A N 1
ATOM 663 C CA . PRO A 1 81 ? 19.247 -4.505 -28.002 1.00 71.38 81 PRO A CA 1
ATOM 664 C C . PRO A 1 81 ? 19.193 -3.338 -26.998 1.00 71.38 81 PRO A C 1
ATOM 666 O O . PRO A 1 81 ? 20.213 -3.025 -26.394 1.00 71.38 81 PRO A O 1
ATOM 669 N N . MET A 1 82 ? 18.024 -2.718 -26.773 1.00 71.56 82 MET A N 1
ATOM 670 C CA . MET A 1 82 ? 17.836 -1.621 -25.800 1.00 71.56 82 MET A CA 1
ATOM 671 C C . MET A 1 82 ? 17.101 -2.072 -24.519 1.00 71.56 82 MET A C 1
ATOM 673 O O . MET A 1 82 ? 16.930 -1.286 -23.584 1.00 71.56 82 MET A O 1
ATOM 677 N N . ALA A 1 83 ? 16.685 -3.342 -24.447 1.00 77.00 83 ALA A N 1
ATOM 678 C CA . ALA A 1 83 ? 15.866 -3.880 -23.361 1.00 77.00 83 ALA A CA 1
ATOM 679 C C . ALA A 1 83 ? 16.522 -3.730 -21.977 1.00 77.00 83 ALA A C 1
ATOM 681 O O . ALA A 1 83 ? 15.832 -3.482 -20.992 1.00 77.00 83 ALA A O 1
ATOM 682 N N . PHE A 1 84 ? 17.854 -3.814 -21.895 1.00 80.56 84 PHE A N 1
ATOM 683 C CA . PHE A 1 84 ? 18.574 -3.731 -20.621 1.00 80.56 84 PHE A CA 1
ATOM 684 C C . PHE A 1 84 ? 18.460 -2.352 -19.952 1.00 80.56 84 PHE A C 1
ATOM 686 O O . PHE A 1 84 ? 18.194 -2.263 -18.755 1.00 80.56 84 PHE A O 1
ATOM 693 N N . VAL A 1 85 ? 18.588 -1.268 -20.725 1.00 84.75 85 VAL A N 1
ATOM 694 C CA . VAL A 1 85 ? 18.426 0.103 -20.205 1.00 84.75 85 VAL A CA 1
ATOM 695 C C . VAL A 1 85 ? 16.985 0.328 -19.747 1.00 84.75 85 VAL A C 1
ATOM 697 O O . VAL A 1 85 ? 16.752 0.893 -18.680 1.00 84.75 85 VAL A O 1
ATOM 700 N N . PHE A 1 86 ? 16.014 -0.173 -20.515 1.00 83.62 86 PHE A N 1
ATOM 701 C CA . PHE A 1 86 ? 14.596 -0.077 -20.173 1.00 83.62 86 PHE A CA 1
ATOM 702 C C . PHE A 1 86 ? 14.251 -0.833 -18.883 1.00 83.62 86 PHE A C 1
ATOM 704 O O . PHE A 1 86 ? 13.520 -0.306 -18.048 1.00 83.62 86 PHE A O 1
ATOM 711 N N . LEU A 1 87 ? 14.823 -2.025 -18.682 1.00 84.81 87 LEU A N 1
ATOM 712 C CA . LEU A 1 87 ? 14.663 -2.802 -17.450 1.00 84.81 87 LEU A CA 1
ATOM 713 C C . LEU A 1 87 ? 15.207 -2.058 -16.227 1.00 84.81 87 LEU A C 1
ATOM 715 O O . LEU A 1 87 ? 14.554 -2.052 -15.187 1.00 84.81 87 LEU A O 1
ATOM 719 N N . ILE A 1 88 ? 16.364 -1.399 -16.347 1.00 88.81 88 ILE A N 1
ATOM 720 C CA . ILE A 1 88 ? 16.932 -0.601 -15.250 1.00 88.81 88 ILE A CA 1
ATOM 721 C C . ILE A 1 88 ? 16.013 0.575 -14.908 1.00 88.81 88 ILE A C 1
ATOM 723 O O . ILE A 1 88 ? 15.690 0.777 -13.739 1.00 88.81 88 ILE A O 1
ATOM 727 N N . LEU A 1 89 ? 15.561 1.334 -15.911 1.00 89.44 89 LEU A N 1
ATOM 728 C CA . LEU A 1 89 ? 14.649 2.463 -15.694 1.00 89.44 89 LEU A CA 1
ATOM 729 C C . LEU A 1 89 ? 13.330 2.009 -15.065 1.00 89.44 89 LEU A C 1
ATOM 731 O O . LEU A 1 89 ? 12.840 2.644 -14.131 1.00 89.44 89 LEU A O 1
ATOM 735 N N . PHE A 1 90 ? 12.786 0.886 -15.533 1.00 89.56 90 PHE A N 1
ATOM 736 C CA . PHE A 1 90 ? 11.595 0.285 -14.953 1.00 89.56 90 PHE A CA 1
ATOM 737 C C . PHE A 1 90 ? 11.813 -0.142 -13.504 1.00 89.56 90 PHE A C 1
ATOM 739 O O . PHE A 1 90 ? 10.964 0.119 -12.660 1.00 89.56 90 PHE A O 1
ATOM 746 N N . PHE A 1 91 ? 12.954 -0.757 -13.196 1.00 90.12 91 PHE A N 1
ATOM 747 C CA . PHE A 1 91 ? 13.277 -1.168 -11.836 1.00 90.12 91 PHE A CA 1
ATOM 748 C C . PHE A 1 91 ? 13.385 0.038 -10.896 1.00 90.12 91 PHE A C 1
ATOM 750 O O . PHE A 1 91 ? 12.812 0.019 -9.810 1.00 90.12 91 PHE A O 1
ATOM 757 N N . ILE A 1 92 ? 14.038 1.122 -11.327 1.00 93.31 92 ILE A N 1
ATOM 758 C CA . ILE A 1 92 ? 14.108 2.376 -10.560 1.00 93.31 92 ILE A CA 1
ATOM 759 C C . ILE A 1 92 ? 12.700 2.933 -10.321 1.00 93.31 92 ILE A C 1
ATOM 761 O O . ILE A 1 92 ? 12.339 3.235 -9.185 1.00 93.31 92 ILE A O 1
ATOM 765 N N . PHE A 1 93 ? 11.888 3.027 -11.375 1.00 92.12 93 PHE A N 1
ATOM 766 C CA . PHE A 1 93 ? 10.500 3.474 -11.284 1.00 92.12 93 PHE A CA 1
ATOM 767 C C . PHE A 1 93 ? 9.677 2.612 -10.312 1.00 92.12 93 PHE A C 1
ATOM 769 O O . PHE A 1 93 ? 8.966 3.143 -9.458 1.00 92.12 93 PHE A O 1
ATOM 776 N N . TYR A 1 94 ? 9.825 1.290 -10.390 1.00 91.38 94 TYR A N 1
ATOM 777 C CA . TYR A 1 94 ? 9.142 0.336 -9.522 1.00 91.38 94 TYR A CA 1
ATOM 778 C C . TYR A 1 94 ? 9.550 0.503 -8.052 1.00 91.38 94 TYR A C 1
ATOM 780 O O . TYR A 1 94 ? 8.690 0.533 -7.173 1.00 91.38 94 TYR A O 1
ATOM 788 N N . ILE A 1 95 ? 10.844 0.691 -7.773 1.00 92.44 95 ILE A N 1
ATOM 789 C CA . ILE A 1 95 ? 11.346 0.953 -6.417 1.00 92.44 95 ILE A CA 1
ATOM 790 C C . ILE A 1 95 ? 10.782 2.264 -5.858 1.00 92.44 95 ILE A C 1
ATOM 792 O O . ILE A 1 95 ? 10.360 2.297 -4.703 1.00 92.44 95 ILE A O 1
ATOM 796 N N . VAL A 1 96 ? 10.715 3.330 -6.663 1.00 94.25 96 VAL A N 1
ATOM 797 C CA . VAL A 1 96 ? 10.121 4.611 -6.241 1.00 94.25 96 VAL A CA 1
ATOM 798 C C . VAL A 1 96 ? 8.652 4.433 -5.857 1.00 94.25 96 VAL A C 1
ATOM 800 O O . VAL A 1 96 ? 8.225 4.917 -4.808 1.00 94.25 96 VAL A O 1
ATOM 803 N N . ILE A 1 97 ? 7.887 3.698 -6.666 1.00 92.12 97 ILE A N 1
ATOM 804 C CA . ILE A 1 97 ? 6.487 3.379 -6.370 1.00 92.12 97 ILE A CA 1
ATOM 805 C C . ILE A 1 97 ? 6.367 2.573 -5.073 1.00 92.12 97 ILE A C 1
ATOM 807 O O . ILE A 1 97 ? 5.526 2.886 -4.229 1.00 92.12 97 ILE A O 1
ATOM 811 N N . LEU A 1 98 ? 7.209 1.556 -4.893 1.00 92.31 98 LEU A N 1
ATOM 812 C CA . LEU A 1 98 ? 7.184 0.708 -3.705 1.00 92.31 98 LEU A CA 1
ATOM 813 C C . LEU A 1 98 ? 7.462 1.528 -2.438 1.00 92.31 98 LEU A C 1
ATOM 815 O O . LEU A 1 98 ? 6.728 1.405 -1.457 1.00 92.31 98 LEU A O 1
ATOM 819 N N . ILE A 1 99 ? 8.458 2.418 -2.478 1.00 94.69 99 ILE A N 1
ATOM 820 C CA . ILE A 1 99 ? 8.776 3.336 -1.376 1.00 94.69 99 ILE A CA 1
ATOM 821 C C . ILE A 1 99 ? 7.603 4.279 -1.096 1.00 94.69 99 ILE A C 1
ATOM 823 O O . ILE A 1 99 ? 7.241 4.470 0.065 1.00 94.69 99 ILE A O 1
ATOM 827 N N . TYR A 1 100 ? 6.977 4.838 -2.135 1.00 94.62 100 TYR A N 1
ATOM 828 C CA . TYR A 1 100 ? 5.809 5.704 -1.979 1.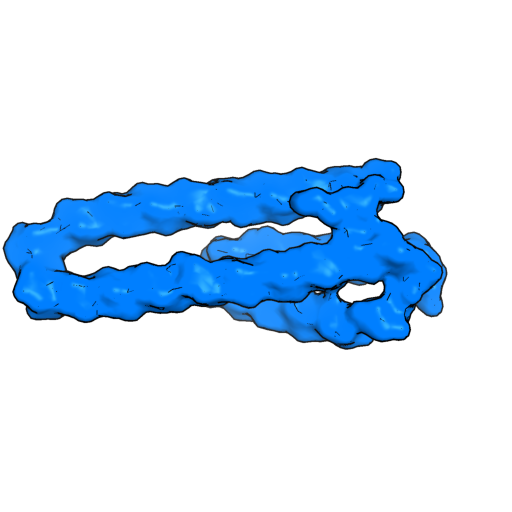00 94.62 100 TYR A CA 1
ATOM 829 C C . TYR A 1 100 ? 4.672 4.993 -1.228 1.00 94.62 100 TYR A C 1
ATOM 831 O O . TYR A 1 100 ? 4.176 5.518 -0.231 1.00 94.62 100 TYR A O 1
ATOM 839 N N . TYR A 1 101 ? 4.291 3.782 -1.651 1.00 94.00 101 TYR A N 1
ATOM 840 C CA . TYR A 1 101 ? 3.235 3.018 -0.979 1.00 94.00 101 TYR A CA 1
ATOM 841 C C . TYR A 1 101 ? 3.618 2.609 0.438 1.00 94.00 101 TYR A C 1
ATOM 843 O O . TYR A 1 101 ? 2.775 2.650 1.332 1.00 94.00 101 TYR A O 1
ATOM 851 N N . PHE A 1 102 ? 4.882 2.251 0.658 1.00 94.38 102 PH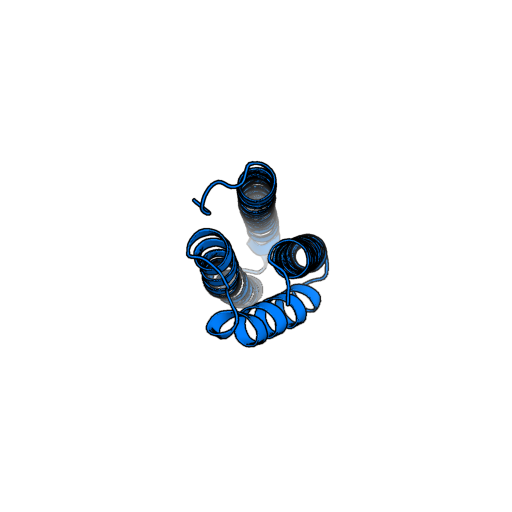E A N 1
ATOM 852 C CA . PHE A 1 102 ? 5.382 1.919 1.984 1.00 94.38 102 PHE A CA 1
ATOM 853 C C . PHE A 1 102 ? 5.239 3.104 2.947 1.00 94.38 102 PHE A C 1
ATOM 855 O O . PHE A 1 102 ? 4.652 2.957 4.016 1.00 94.38 102 PHE A O 1
ATOM 862 N N . ILE A 1 103 ? 5.692 4.297 2.545 1.00 95.56 103 ILE A N 1
ATOM 863 C CA . ILE A 1 103 ? 5.553 5.521 3.349 1.00 95.56 103 ILE A CA 1
ATOM 864 C C . ILE A 1 103 ? 4.079 5.831 3.602 1.00 95.56 103 ILE A C 1
ATOM 866 O O . ILE A 1 103 ? 3.709 6.123 4.736 1.00 95.56 103 ILE A O 1
ATOM 870 N N . LYS A 1 104 ? 3.239 5.725 2.570 1.00 94.56 104 LYS A N 1
ATOM 871 C CA . LYS A 1 104 ? 1.808 6.025 2.659 1.00 94.56 104 LYS A CA 1
ATOM 872 C C . LYS A 1 104 ? 1.055 5.073 3.600 1.00 94.56 104 LYS A C 1
ATOM 874 O O . LYS A 1 104 ? 0.168 5.490 4.335 1.00 94.56 104 LYS A O 1
ATOM 879 N N . LEU A 1 105 ? 1.407 3.787 3.607 1.00 94.31 105 LEU A N 1
ATOM 880 C CA . LEU A 1 105 ? 0.843 2.827 4.562 1.00 94.31 105 LEU A CA 1
ATOM 881 C C . LEU A 1 105 ? 1.344 3.093 5.983 1.00 94.31 105 LEU A C 1
ATOM 883 O O . LEU A 1 105 ? 0.573 2.969 6.930 1.00 94.31 105 LEU A O 1
ATOM 887 N N . LEU A 1 106 ? 2.614 3.477 6.141 1.00 94.75 106 LEU A N 1
ATOM 888 C CA . LEU A 1 106 ? 3.167 3.826 7.448 1.00 94.75 106 LEU A CA 1
ATOM 889 C C . LEU A 1 106 ? 2.571 5.113 8.021 1.00 94.75 106 LEU A C 1
ATOM 891 O O . LEU A 1 106 ? 2.359 5.173 9.230 1.00 94.75 106 LEU A O 1
ATOM 895 N N . SER A 1 107 ? 2.311 6.136 7.202 1.00 94.69 107 SER A N 1
ATOM 896 C CA . SER A 1 107 ? 1.645 7.359 7.664 1.00 94.69 107 SER A CA 1
ATOM 897 C C . SER A 1 107 ? 0.231 7.051 8.141 1.00 94.69 107 SER A C 1
ATOM 899 O O . SER A 1 107 ? -0.098 7.362 9.281 1.00 94.69 107 SER A O 1
ATOM 901 N N . ALA A 1 108 ? -0.544 6.312 7.347 1.00 93.25 108 ALA A N 1
ATOM 902 C CA . ALA A 1 108 ? -1.909 5.947 7.708 1.00 93.25 108 ALA A CA 1
ATOM 903 C C . ALA A 1 108 ? -1.980 5.004 8.929 1.00 93.25 108 ALA A C 1
ATOM 905 O O . ALA A 1 108 ? -2.911 5.084 9.730 1.00 93.25 108 ALA A O 1
ATOM 906 N N . LEU A 1 109 ? -0.978 4.136 9.124 1.00 94.69 109 LEU A N 1
ATOM 907 C CA . LEU A 1 109 ? -0.854 3.334 10.345 1.00 94.69 109 LEU A CA 1
ATOM 908 C C . LEU A 1 109 ? -0.592 4.215 11.576 1.00 94.69 109 LEU A C 1
ATOM 910 O O . LEU A 1 109 ? -1.166 3.965 12.632 1.00 94.69 109 LEU A O 1
ATOM 914 N N . LYS A 1 110 ? 0.251 5.246 11.452 1.00 94.69 110 LYS A N 1
ATOM 915 C CA . LYS A 1 110 ? 0.506 6.199 12.544 1.00 94.69 110 LYS A CA 1
ATOM 916 C C . LYS A 1 110 ? -0.735 7.027 12.874 1.00 94.69 110 LYS A C 1
ATOM 918 O O . LYS A 1 110 ? -1.016 7.224 14.050 1.00 94.69 110 LYS A O 1
ATOM 923 N N . GLU A 1 111 ? -1.494 7.453 11.867 1.00 94.25 111 GLU A N 1
ATOM 924 C CA . GLU A 1 111 ? -2.780 8.149 12.040 1.00 94.25 111 GLU A CA 1
ATOM 925 C C . GLU A 1 111 ? -3.778 7.275 12.818 1.00 94.25 111 GLU A C 1
ATOM 927 O O . GLU A 1 111 ? -4.360 7.724 13.806 1.00 94.25 111 GLU A O 1
ATOM 932 N N . LEU A 1 112 ? -3.867 5.979 12.487 1.00 93.62 112 LEU A N 1
ATOM 933 C CA . LEU A 1 112 ? -4.689 5.021 13.236 1.00 93.62 112 LEU A CA 1
ATOM 934 C C . LEU A 1 112 ? -4.266 4.919 14.709 1.00 93.62 112 LEU A C 1
ATOM 936 O O . LEU A 1 112 ? -5.111 4.744 15.590 1.00 93.62 112 LEU A O 1
ATOM 940 N N . GLU A 1 113 ? -2.967 4.987 14.996 1.00 92.31 113 GLU A N 1
ATOM 941 C CA . GLU A 1 113 ? -2.449 4.972 16.368 1.00 92.31 113 GLU A CA 1
ATOM 942 C C . GLU A 1 113 ? -2.714 6.278 17.115 1.00 92.31 113 GLU A C 1
ATOM 944 O O . GLU A 1 113 ? -3.023 6.232 18.305 1.00 92.31 113 GLU A O 1
ATOM 949 N N . ALA A 1 114 ? -2.668 7.410 16.414 1.00 92.75 114 ALA A N 1
ATOM 950 C CA . ALA A 1 114 ? -3.044 8.719 16.937 1.00 92.75 114 ALA A CA 1
ATOM 951 C C . ALA A 1 114 ? -4.566 8.874 17.119 1.00 92.75 114 ALA A C 1
ATOM 953 O O . ALA A 1 114 ? -5.014 9.735 17.872 1.00 92.75 114 ALA A O 1
ATOM 954 N N . GLY A 1 115 ? -5.369 8.020 16.472 1.00 91.31 115 GLY A N 1
ATOM 955 C CA . GLY A 1 115 ? -6.825 8.150 16.456 1.00 91.31 115 GLY A CA 1
ATOM 956 C C . GLY A 1 115 ? -7.325 9.238 15.512 1.00 91.31 115 GLY A C 1
ATOM 957 O O . GLY A 1 115 ? -8.416 9.757 15.722 1.00 91.31 115 GLY A O 1
ATOM 958 N N . GLU A 1 116 ? -6.543 9.545 14.485 1.00 93.12 116 GLU A N 1
ATOM 959 C CA . GLU A 1 116 ? -6.892 10.455 13.401 1.00 93.12 116 GLU A CA 1
ATOM 960 C C . GLU A 1 116 ? -7.403 9.660 12.190 1.00 93.12 116 GLU A C 1
ATOM 962 O O . GLU A 1 116 ? -7.042 8.493 12.036 1.00 93.12 116 GLU A O 1
ATOM 967 N N . PRO A 1 117 ? -8.264 10.244 11.341 1.00 91.88 117 PRO A N 1
ATOM 968 C CA . PRO A 1 117 ? -8.716 9.583 10.121 1.00 91.88 117 PRO A CA 1
ATOM 969 C C . PRO A 1 117 ? -7.591 9.419 9.098 1.00 91.88 117 PRO A C 1
ATOM 971 O O . PRO A 1 117 ? -6.664 10.225 9.051 1.00 91.88 117 PRO A O 1
ATOM 974 N N . ALA A 1 118 ? -7.728 8.414 8.233 1.00 90.69 118 ALA A N 1
ATOM 975 C CA . ALA A 1 118 ? -6.754 8.135 7.181 1.00 90.69 118 ALA A CA 1
ATOM 976 C C . ALA A 1 118 ? -6.706 9.244 6.112 1.00 90.69 118 ALA A C 1
ATOM 978 O O . ALA A 1 118 ? -7.749 9.597 5.549 1.00 90.69 118 ALA A O 1
ATOM 979 N N . ASN A 1 119 ? -5.502 9.715 5.769 1.00 82.00 119 ASN A N 1
ATOM 980 C CA . ASN A 1 119 ? -5.247 10.686 4.690 1.00 82.00 119 ASN A CA 1
ATOM 981 C C . ASN A 1 119 ? -4.658 10.040 3.412 1.00 82.00 119 ASN A C 1
ATOM 983 O O . ASN A 1 119 ? -3.597 9.375 3.477 1.00 82.00 119 ASN A O 1
#

Secondary structure (DSSP, 8-state):
--HHHHHHHHHHHHHHHHHHHHTTTHHHHHHHHHHHHHHTT-SSHHHHHHHHHHHHHHHHHHHHHHHHHHHHHHHHHH-GGGHHHHHHHHHHHHHHHHHHHHHHHHHHHHHHHHTPPP-